Protein AF-A0A0C3G7L2-F1 (afdb_monomer_lite)

Sequence (123 aa):
LIKSMQIGADLVYRKGLLRKGVGLCHGVAGSVYALLAVSEILDPSGDFDQTDSYLLRATELAHLATTYQSLTNSGEMFTPDHPWSLYEGVAGMCCAWGTILHKLGAESSESNKTRMPAYTDIG

Foldseek 3Di:
DLVVLLVVLVCLLVQLCDLAACACQRHNLVSLLSLLQNLLVVVQVLDPVDPSRSLVSSVVSLVVNVCVVVCCVVSSHPQFPDQPDRGHHCVSSVVSVVLSVQSNPDPDNVSSDRDRPPPRVPD

Organism: Piloderma croceum (strain F 1598) (NCBI:txid765440)

pLDDT: mean 89.45, std 12.48, range [49.5, 98.31]

InterPro domains:
  IPR007822 Lanthionine synthetase C-like [PF05147] (2-97)
  IPR007822 Lanthionine synthetase C-like [PR01950] (22-35)
  IPR007822 Lanthionine synthetase C-like [PR01950] (83-100)
  IPR012341 Six-hairpin glycosidase-like superfamily [G3DSA:1.50.10.10] (1-119)

Radius of gyration: 14.16 Å; chains: 1; bounding box: 37×29×40 Å

Secondary structure (DSSP, 8-state):
-HHHHHHHHHHHHHH-S-TT-SSTTTSHHHHHHHHHHHHHHH-TT--TTSTT-HHHHHHHHHHHGGGHHHHHHTTSSPPPSSTTSTTTSHHHHHHHHHHHHHHHT--SGGG-----TTTTS--

Structure (mmCIF, N/CA/C/O backbone):
data_AF-A0A0C3G7L2-F1
#
_entry.id   AF-A0A0C3G7L2-F1
#
loop_
_atom_site.group_PDB
_atom_site.id
_atom_site.type_symbol
_atom_site.label_atom_id
_atom_site.label_alt_id
_atom_site.label_comp_id
_atom_site.label_asym_id
_atom_site.label_entity_id
_atom_site.label_seq_id
_atom_site.pdbx_PDB_ins_code
_ato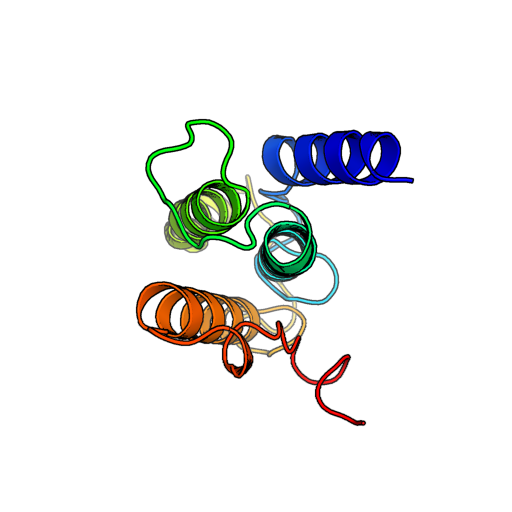m_site.Cartn_x
_atom_site.Cartn_y
_atom_site.Cartn_z
_atom_site.occupancy
_atom_site.B_iso_or_equiv
_atom_site.auth_seq_id
_atom_site.auth_comp_id
_atom_site.auth_asym_id
_atom_site.auth_atom_id
_atom_site.pdbx_PDB_model_num
ATOM 1 N N . LEU A 1 1 ? 11.124 12.444 -16.015 1.00 81.56 1 LEU A N 1
ATOM 2 C CA . LEU A 1 1 ? 10.158 11.344 -15.806 1.00 81.56 1 LEU A CA 1
ATOM 3 C C . LEU A 1 1 ? 10.642 10.337 -14.752 1.00 81.56 1 LEU A C 1
ATOM 5 O O . LEU A 1 1 ? 9.980 10.212 -13.735 1.00 81.56 1 LEU A O 1
ATOM 9 N N . ILE A 1 2 ? 11.800 9.679 -14.923 1.00 88.81 2 ILE A N 1
ATOM 10 C CA . ILE A 1 2 ? 12.323 8.700 -13.937 1.00 88.81 2 ILE A CA 1
ATOM 11 C C . ILE A 1 2 ? 12.570 9.343 -12.563 1.00 88.81 2 ILE A C 1
ATOM 13 O O . ILE A 1 2 ? 12.018 8.900 -11.565 1.00 88.81 2 ILE A O 1
ATOM 17 N N . LYS A 1 3 ? 13.291 10.470 -12.518 1.00 92.00 3 LYS A N 1
ATOM 18 C CA . LYS A 1 3 ? 13.585 11.180 -11.259 1.00 92.00 3 LYS A CA 1
ATOM 19 C C . LYS A 1 3 ? 12.331 11.574 -10.465 1.00 92.00 3 LYS A C 1
ATOM 21 O O . LYS A 1 3 ? 12.325 11.501 -9.244 1.00 92.00 3 LYS A O 1
ATOM 26 N N . SER A 1 4 ? 11.258 11.982 -11.145 1.00 94.25 4 SER A N 1
ATOM 27 C CA . SER A 1 4 ? 9.983 12.301 -10.490 1.00 94.25 4 SER A 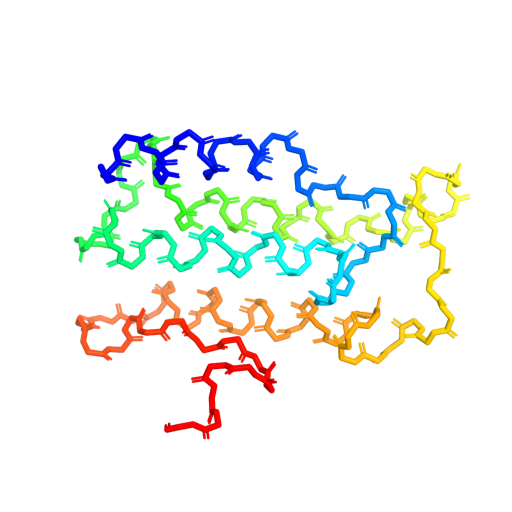CA 1
ATOM 28 C C . SER A 1 4 ? 9.284 11.058 -9.931 1.00 94.25 4 SER A C 1
ATOM 30 O O . SER A 1 4 ? 8.690 11.155 -8.862 1.00 94.25 4 SER A O 1
ATOM 32 N N . MET A 1 5 ? 9.389 9.899 -10.600 1.00 93.56 5 MET A N 1
ATOM 33 C CA . MET A 1 5 ? 8.884 8.629 -10.058 1.00 93.56 5 MET A CA 1
ATOM 34 C C . MET A 1 5 ? 9.654 8.224 -8.805 1.00 93.56 5 MET A C 1
ATOM 36 O O . MET A 1 5 ? 9.025 7.903 -7.807 1.00 93.56 5 MET A O 1
ATOM 40 N N . GLN A 1 6 ? 10.987 8.319 -8.830 1.00 94.19 6 GLN A N 1
ATOM 41 C CA . GLN A 1 6 ? 11.828 8.004 -7.672 1.00 94.19 6 GLN A CA 1
ATOM 42 C C . GLN A 1 6 ? 11.465 8.880 -6.468 1.00 94.19 6 GLN A C 1
ATOM 44 O O . GLN A 1 6 ? 11.171 8.361 -5.399 1.00 94.19 6 GLN A O 1
ATOM 49 N N . ILE A 1 7 ? 11.360 10.202 -6.659 1.00 96.00 7 ILE A N 1
ATOM 50 C CA . ILE A 1 7 ? 10.957 11.136 -5.591 1.00 96.00 7 ILE A CA 1
ATOM 51 C C . ILE A 1 7 ? 9.558 10.802 -5.050 1.00 96.00 7 ILE A C 1
ATOM 53 O O . ILE A 1 7 ? 9.339 10.831 -3.837 1.00 96.00 7 ILE A O 1
ATOM 57 N N . GLY A 1 8 ? 8.606 10.499 -5.939 1.00 97.12 8 GLY A N 1
ATOM 58 C CA . GLY A 1 8 ? 7.251 10.107 -5.553 1.00 97.12 8 GLY A CA 1
ATOM 59 C C . GLY A 1 8 ? 7.236 8.808 -4.749 1.00 97.12 8 GLY A C 1
ATOM 60 O O . GLY A 1 8 ? 6.642 8.757 -3.675 1.00 97.12 8 GLY A O 1
ATOM 61 N N . ALA A 1 9 ? 7.948 7.787 -5.220 1.00 96.38 9 ALA A N 1
ATOM 62 C CA . ALA A 1 9 ? 8.077 6.497 -4.558 1.00 96.38 9 ALA A CA 1
ATOM 63 C C . ALA A 1 9 ? 8.792 6.613 -3.204 1.00 96.38 9 ALA A C 1
ATOM 65 O O . ALA A 1 9 ? 8.343 6.025 -2.227 1.00 96.38 9 ALA A O 1
ATOM 66 N N . ASP A 1 10 ? 9.836 7.436 -3.094 1.00 96.06 10 ASP A N 1
ATOM 67 C CA . ASP A 1 10 ? 10.523 7.715 -1.827 1.00 96.06 10 ASP A CA 1
ATOM 68 C C . ASP A 1 10 ? 9.605 8.403 -0.813 1.00 96.06 10 ASP A C 1
ATOM 70 O O . ASP A 1 10 ? 9.726 8.197 0.398 1.00 96.06 10 ASP A O 1
ATOM 74 N N . LEU A 1 11 ? 8.706 9.272 -1.282 1.00 98.06 11 LEU A N 1
ATOM 75 C CA . LEU A 1 11 ? 7.708 9.905 -0.428 1.00 98.06 11 LEU A CA 1
ATOM 76 C C . LEU A 1 11 ? 6.655 8.891 0.027 1.00 98.06 11 LEU A C 1
ATOM 78 O O . LEU A 1 11 ? 6.363 8.830 1.222 1.00 98.06 11 LEU A O 1
ATOM 82 N N . VAL A 1 12 ? 6.129 8.087 -0.902 1.00 98.06 12 VAL A N 1
ATOM 83 C CA . VAL A 1 12 ? 5.175 7.009 -0.605 1.00 98.06 12 VAL A CA 1
ATOM 84 C C . VAL A 1 12 ? 5.787 6.014 0.368 1.00 98.06 12 VAL A C 1
ATOM 86 O O . VAL A 1 12 ? 5.140 5.655 1.336 1.00 98.06 12 VAL A O 1
ATOM 89 N N . TYR A 1 13 ? 7.044 5.621 0.197 1.00 97.62 13 TYR A N 1
ATOM 90 C CA . TYR A 1 13 ? 7.704 4.699 1.111 1.00 97.62 13 TYR A CA 1
ATOM 91 C C . TYR A 1 13 ? 7.826 5.289 2.526 1.00 97.62 13 TYR A C 1
ATOM 93 O O . TYR A 1 13 ? 7.376 4.689 3.499 1.00 97.62 13 TYR A O 1
ATOM 101 N N . ARG A 1 14 ? 8.325 6.527 2.652 1.00 97.50 14 ARG A N 1
ATOM 102 C CA . ARG A 1 14 ? 8.522 7.183 3.961 1.00 97.50 14 ARG A CA 1
ATOM 103 C C . ARG A 1 14 ? 7.231 7.567 4.685 1.00 97.50 14 ARG A C 1
ATOM 105 O O . ARG A 1 14 ? 7.270 7.814 5.890 1.00 97.50 14 ARG A O 1
ATOM 112 N N . LYS A 1 15 ? 6.116 7.732 3.967 1.00 97.88 15 LYS A N 1
ATOM 113 C CA . LYS A 1 15 ? 4.839 8.236 4.513 1.00 97.88 15 LYS A CA 1
ATOM 114 C C . LYS A 1 15 ? 3.654 7.300 4.272 1.00 97.88 15 LYS A C 1
ATOM 1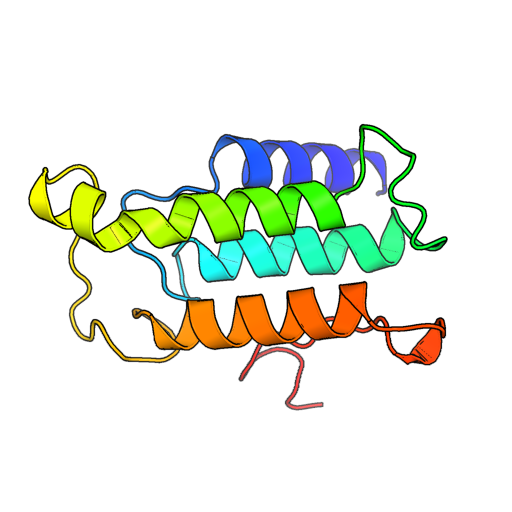16 O O . LYS A 1 15 ? 2.540 7.639 4.653 1.00 97.88 15 LYS A O 1
ATOM 121 N N . GLY A 1 16 ? 3.886 6.137 3.672 1.00 97.50 16 GLY A N 1
ATOM 122 C CA . GLY A 1 16 ? 2.848 5.214 3.214 1.00 97.50 16 GLY A CA 1
ATOM 123 C C . GLY A 1 16 ? 2.235 4.357 4.311 1.00 97.50 16 GLY A C 1
ATOM 124 O O . GLY A 1 16 ? 1.181 3.766 4.082 1.00 97.50 16 GLY A O 1
ATOM 125 N N . LEU A 1 17 ? 2.843 4.323 5.504 1.00 97.88 17 LEU A N 1
ATOM 126 C CA . LEU A 1 17 ? 2.235 3.750 6.705 1.00 97.88 17 LEU A CA 1
ATOM 127 C C . LEU A 1 17 ? 1.216 4.752 7.265 1.00 97.88 17 LEU A C 1
ATOM 129 O O . LEU A 1 17 ? 1.487 5.531 8.180 1.00 97.88 17 LEU A O 1
ATOM 133 N N . LEU A 1 18 ? 0.055 4.796 6.619 1.00 97.00 18 LEU A N 1
ATOM 134 C CA . LEU A 1 18 ? -0.974 5.793 6.869 1.00 97.00 18 LEU A CA 1
ATOM 135 C C . LEU A 1 18 ? -1.733 5.502 8.163 1.00 97.00 18 LEU A C 1
ATOM 137 O O . LEU A 1 18 ? -2.253 4.410 8.366 1.00 97.00 18 LEU A O 1
ATOM 141 N N . ARG A 1 19 ? -1.933 6.542 8.977 1.00 96.62 19 ARG A N 1
ATOM 142 C CA . ARG A 1 19 ? -2.831 6.487 10.142 1.00 96.62 19 ARG A CA 1
ATOM 143 C C . ARG A 1 19 ? -4.294 6.264 9.761 1.00 96.62 19 ARG A C 1
ATOM 145 O O . ARG A 1 19 ? -5.095 5.919 10.612 1.00 96.62 19 ARG A O 1
ATOM 152 N N . LYS A 1 20 ? -4.674 6.491 8.502 1.00 95.38 20 LYS A N 1
ATOM 153 C CA . LYS A 1 20 ? -6.072 6.409 8.061 1.00 95.38 20 LYS A CA 1
ATOM 154 C C . LYS A 1 20 ? -6.620 4.977 8.020 1.00 95.38 20 LYS A C 1
ATOM 156 O O . LYS A 1 20 ? -7.823 4.800 8.140 1.00 95.38 20 LYS A O 1
ATOM 161 N N . GLY A 1 21 ? -5.757 3.979 7.856 1.00 96.38 21 GLY A N 1
ATOM 162 C CA . GLY A 1 21 ? -6.159 2.580 7.756 1.00 96.38 21 GLY A CA 1
ATOM 163 C C . GLY A 1 21 ? -5.318 1.812 6.744 1.00 96.38 21 GLY A C 1
ATOM 164 O O . GLY A 1 21 ? -4.426 2.361 6.094 1.00 96.38 21 GLY A O 1
ATOM 165 N N . VAL A 1 22 ? -5.621 0.525 6.595 1.00 97.62 22 VAL A N 1
ATOM 166 C CA . VAL A 1 22 ? -4.833 -0.407 5.775 1.00 97.62 22 VAL A CA 1
ATOM 167 C C . VAL A 1 22 ? -5.369 -0.634 4.359 1.00 97.62 22 VAL A C 1
ATOM 169 O O . VAL A 1 22 ? -4.644 -1.188 3.540 1.00 97.62 22 VAL A O 1
ATOM 172 N N . GLY A 1 23 ? -6.592 -0.199 4.046 1.00 97.12 23 GLY A N 1
ATOM 173 C CA . GLY A 1 23 ? -7.254 -0.477 2.765 1.00 97.12 23 GLY A CA 1
ATOM 174 C C . GLY A 1 23 ? -6.617 0.142 1.513 1.00 97.12 23 GLY A C 1
ATOM 175 O O . GLY A 1 23 ? -5.631 0.878 1.569 1.00 97.12 23 GLY A O 1
ATOM 176 N N . LEU A 1 24 ? -7.205 -0.153 0.349 1.00 96.69 24 LEU A N 1
ATOM 177 C CA . LEU A 1 24 ? -6.698 0.280 -0.962 1.00 96.69 24 LEU A CA 1
ATOM 178 C C . LEU A 1 24 ? -6.983 1.745 -1.306 1.00 96.69 24 LEU A C 1
ATOM 180 O O . LEU A 1 24 ? -6.154 2.380 -1.948 1.00 96.69 24 LEU A O 1
ATOM 184 N N . CYS A 1 25 ? -8.138 2.287 -0.912 1.00 95.25 25 CYS A N 1
ATOM 185 C CA . CYS A 1 25 ? -8.602 3.595 -1.387 1.00 95.25 25 CYS A CA 1
ATOM 186 C C . CYS A 1 25 ? -7.678 4.742 -0.953 1.00 95.25 25 CYS A C 1
ATOM 188 O O . CYS A 1 25 ? -7.391 5.659 -1.716 1.00 95.25 25 CYS A O 1
ATOM 190 N N . HIS A 1 26 ? -7.250 4.704 0.306 1.00 94.00 26 HIS A N 1
ATOM 191 C CA . HIS A 1 26 ? -6.444 5.745 0.945 1.00 94.00 26 HIS A CA 1
ATOM 192 C C . HIS A 1 26 ? -5.741 5.196 2.195 1.00 94.00 26 HIS A C 1
ATOM 194 O O . HIS A 1 26 ? -5.634 5.875 3.219 1.00 94.00 26 HIS A O 1
ATOM 200 N N . GLY A 1 27 ? -5.332 3.930 2.125 1.00 96.88 27 GLY A N 1
ATOM 201 C CA . GLY A 1 27 ? -4.643 3.217 3.190 1.00 96.88 27 GLY A CA 1
ATOM 202 C C . GLY A 1 27 ? -3.326 2.614 2.713 1.00 96.88 27 GLY A C 1
ATOM 203 O O . GLY A 1 27 ? -2.855 2.878 1.603 1.00 96.88 27 GLY A O 1
ATOM 204 N N . VAL A 1 28 ? -2.710 1.821 3.587 1.00 98.25 28 VAL A N 1
ATOM 205 C CA . VAL A 1 28 ? -1.369 1.267 3.351 1.00 98.25 28 VAL A CA 1
ATOM 206 C C . VAL A 1 28 ? -1.315 0.386 2.099 1.00 98.25 28 VAL A C 1
ATOM 208 O O . VAL A 1 28 ? -0.343 0.477 1.353 1.00 98.25 28 VAL A O 1
ATOM 211 N N . ALA A 1 29 ? -2.364 -0.391 1.795 1.00 98.12 29 ALA A N 1
ATOM 212 C CA . ALA A 1 29 ? -2.395 -1.228 0.594 1.00 98.12 29 ALA A CA 1
ATOM 213 C C . ALA A 1 29 ? -2.248 -0.400 -0.693 1.00 98.12 29 ALA A C 1
ATOM 215 O O . ALA A 1 29 ? -1.510 -0.796 -1.591 1.00 98.12 29 ALA A O 1
ATOM 216 N N . GLY A 1 30 ? -2.888 0.772 -0.775 1.00 97.50 30 GLY A N 1
ATOM 217 C CA . GLY A 1 30 ? -2.736 1.674 -1.922 1.00 97.50 30 GLY A CA 1
ATOM 218 C C . GLY A 1 30 ? -1.294 2.168 -2.087 1.00 97.50 30 GLY A C 1
ATOM 219 O O . GLY A 1 30 ? -0.750 2.150 -3.192 1.00 97.50 30 GLY A O 1
ATOM 220 N N . SER A 1 31 ? -0.638 2.526 -0.979 1.00 98.31 31 SER A N 1
ATOM 221 C CA . SER A 1 31 ? 0.786 2.896 -0.963 1.00 98.31 31 SER A CA 1
ATOM 222 C C . SER A 1 31 ? 1.688 1.749 -1.432 1.00 98.31 31 SER A C 1
ATOM 224 O O . SER A 1 31 ? 2.617 1.972 -2.205 1.00 98.31 31 SER A O 1
ATOM 226 N N . VAL A 1 32 ? 1.399 0.515 -1.006 1.00 98.25 32 VAL A N 1
ATOM 227 C CA . VAL A 1 32 ? 2.119 -0.686 -1.454 1.00 98.25 32 VAL A CA 1
ATOM 228 C C . VAL A 1 32 ? 1.969 -0.869 -2.965 1.00 98.25 32 VAL A C 1
ATOM 230 O O . VAL A 1 32 ? 2.973 -1.004 -3.657 1.00 98.25 32 VAL A O 1
ATOM 233 N N . TYR A 1 33 ? 0.749 -0.789 -3.504 1.00 97.50 33 TYR A N 1
ATOM 234 C CA . TYR A 1 33 ? 0.512 -0.893 -4.950 1.00 97.50 33 TYR A CA 1
ATOM 235 C C . TYR A 1 33 ? 1.236 0.188 -5.761 1.00 97.50 33 TYR A C 1
ATOM 237 O O . TYR A 1 33 ? 1.730 -0.102 -6.850 1.00 97.50 33 TYR A O 1
ATOM 245 N N . ALA A 1 34 ? 1.363 1.408 -5.233 1.00 96.56 34 ALA A N 1
ATOM 246 C CA . ALA A 1 34 ? 2.143 2.458 -5.883 1.00 96.56 34 ALA A CA 1
ATOM 247 C C . ALA A 1 34 ? 3.640 2.104 -5.972 1.00 96.56 34 ALA A C 1
ATOM 249 O O . ALA A 1 34 ? 4.257 2.327 -7.012 1.00 96.56 34 ALA A O 1
ATOM 250 N N . LEU A 1 35 ? 4.219 1.514 -4.919 1.00 96.50 35 LEU A N 1
ATOM 251 C CA . LEU A 1 35 ? 5.611 1.044 -4.935 1.00 96.50 35 LEU A CA 1
ATOM 252 C C . LEU A 1 35 ? 5.802 -0.144 -5.890 1.00 96.50 35 LEU A C 1
ATOM 254 O O . LEU A 1 35 ? 6.777 -0.166 -6.637 1.00 96.50 35 LEU A O 1
ATOM 258 N N . LEU A 1 36 ? 4.852 -1.085 -5.926 1.00 94.44 36 LEU A N 1
ATOM 259 C CA . LEU A 1 36 ? 4.868 -2.221 -6.857 1.00 94.44 36 LEU A CA 1
ATOM 260 C C . LEU A 1 36 ? 4.788 -1.781 -8.328 1.00 94.44 36 LEU A C 1
ATOM 262 O O . LEU A 1 36 ? 5.469 -2.343 -9.182 1.00 94.44 36 LEU A O 1
ATOM 266 N N . ALA A 1 37 ? 3.999 -0.748 -8.629 1.00 93.25 37 ALA A N 1
ATOM 267 C CA . ALA A 1 37 ? 3.928 -0.185 -9.975 1.00 93.25 37 ALA A CA 1
ATOM 268 C C . ALA A 1 37 ? 5.244 0.497 -10.395 1.00 93.25 37 ALA A C 1
ATOM 270 O O . ALA A 1 37 ? 5.610 0.482 -11.568 1.00 93.25 37 ALA A O 1
ATOM 271 N N . VAL A 1 38 ? 5.972 1.095 -9.446 1.00 93.31 38 VAL A N 1
ATOM 272 C CA . VAL A 1 38 ? 7.287 1.695 -9.713 1.00 93.31 38 VAL A CA 1
ATOM 273 C C . VAL A 1 38 ? 8.361 0.620 -9.886 1.00 93.31 38 VAL A C 1
ATOM 275 O O . VAL A 1 38 ? 9.208 0.762 -10.771 1.00 93.31 38 VAL A O 1
ATOM 278 N N . SER A 1 39 ? 8.309 -0.467 -9.108 1.00 92.00 39 SER A N 1
ATOM 279 C CA . SER A 1 39 ? 9.275 -1.568 -9.220 1.00 92.00 39 SER A CA 1
ATOM 280 C C . SER A 1 39 ? 9.231 -2.256 -10.584 1.00 92.00 39 SER A C 1
ATOM 282 O O . SER A 1 39 ? 10.261 -2.661 -11.098 1.00 92.00 39 SER A O 1
ATOM 284 N N . GLU A 1 40 ? 8.079 -2.294 -11.250 1.00 88.94 40 GLU A N 1
ATOM 285 C CA . GLU A 1 40 ? 7.967 -2.773 -12.636 1.00 88.94 40 GLU A CA 1
ATOM 286 C C . GLU A 1 40 ? 8.868 -2.057 -13.637 1.00 88.94 40 GLU A C 1
ATOM 288 O O . GLU A 1 40 ? 9.313 -2.647 -14.618 1.00 88.94 40 GLU A O 1
ATOM 293 N N . ILE A 1 41 ? 9.086 -0.765 -13.412 1.00 89.06 41 ILE A N 1
ATOM 294 C CA . ILE A 1 41 ? 9.814 0.101 -14.335 1.00 89.06 41 ILE A CA 1
ATOM 295 C C 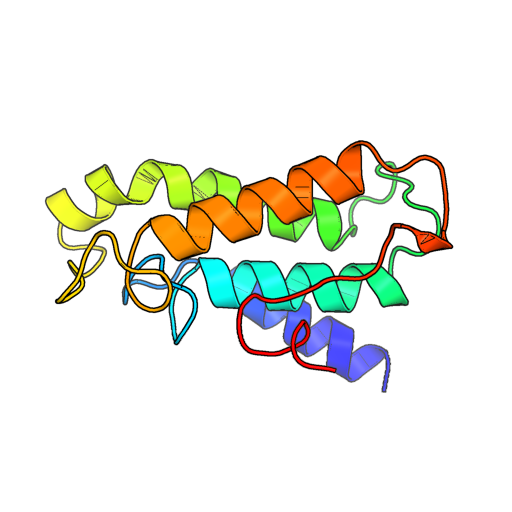. ILE A 1 41 ? 11.274 0.213 -13.898 1.00 89.06 41 ILE A C 1
ATOM 297 O O . ILE A 1 41 ? 12.166 0.263 -14.744 1.00 89.06 41 ILE A O 1
ATOM 301 N N . LEU A 1 42 ? 11.512 0.301 -12.585 1.00 89.00 42 LEU A N 1
ATOM 302 C CA . LEU A 1 42 ? 12.822 0.618 -12.014 1.00 89.00 42 LEU A CA 1
ATOM 303 C C . LEU A 1 42 ? 13.577 -0.600 -11.457 1.00 89.00 42 LEU A C 1
ATOM 305 O O . LEU A 1 42 ? 14.798 -0.519 -11.351 1.00 89.00 42 LEU A O 1
ATOM 309 N N . ASP A 1 43 ? 12.900 -1.732 -11.231 1.00 87.00 43 ASP A N 1
ATOM 310 C CA . ASP A 1 43 ? 13.494 -3.010 -10.805 1.00 87.00 43 ASP A CA 1
ATOM 311 C C . ASP A 1 43 ? 13.305 -4.123 -11.875 1.00 87.00 43 ASP A C 1
ATOM 313 O O . ASP A 1 43 ? 12.831 -5.219 -11.558 1.00 87.00 43 ASP A O 1
ATOM 317 N N . PRO A 1 44 ? 13.646 -3.906 -13.165 1.00 74.31 44 PRO A N 1
ATOM 318 C CA . PRO A 1 44 ? 13.310 -4.848 -14.240 1.00 74.31 44 PRO A CA 1
ATOM 319 C C . PRO A 1 44 ? 14.026 -6.201 -14.126 1.00 74.31 44 PRO A C 1
ATOM 321 O O . PRO A 1 44 ? 13.520 -7.203 -14.628 1.00 74.31 44 PRO A O 1
ATOM 324 N N . SER A 1 45 ? 15.191 -6.239 -13.476 1.00 67.94 45 SER A N 1
ATOM 325 C CA . SER A 1 45 ? 16.003 -7.450 -13.314 1.00 67.94 45 SER A CA 1
ATOM 326 C C . SER A 1 45 ? 15.470 -8.391 -12.232 1.00 67.94 45 SER A C 1
ATOM 328 O O . SER A 1 45 ? 15.931 -9.521 -12.147 1.00 67.94 45 SER A O 1
ATOM 330 N N . GLY A 1 46 ? 14.562 -7.922 -11.365 1.00 61.72 46 GLY A N 1
ATOM 331 C CA . GLY A 1 46 ? 14.143 -8.672 -10.175 1.00 61.72 46 GLY A CA 1
ATOM 332 C C . GLY A 1 46 ? 15.268 -8.923 -9.161 1.00 61.72 46 GLY A C 1
ATOM 333 O O . GLY A 1 46 ? 15.059 -9.648 -8.193 1.00 61.72 46 GLY A O 1
ATOM 334 N N . ASP A 1 47 ? 16.451 -8.331 -9.362 1.00 60.91 47 ASP A N 1
ATOM 335 C CA . ASP A 1 47 ? 17.590 -8.500 -8.466 1.00 60.91 47 ASP A CA 1
ATOM 336 C C . ASP A 1 47 ? 17.337 -7.773 -7.146 1.00 60.91 47 ASP A C 1
ATOM 338 O O . ASP A 1 47 ? 17.353 -6.541 -7.063 1.00 60.91 47 ASP A O 1
ATOM 342 N N . PHE A 1 48 ? 17.157 -8.568 -6.094 1.00 61.50 48 PHE A N 1
ATOM 343 C CA . PHE A 1 48 ? 17.038 -8.115 -4.708 1.00 61.50 48 PHE A CA 1
ATOM 344 C C . PHE A 1 48 ? 18.361 -7.600 -4.125 1.00 61.50 48 PHE A C 1
ATOM 346 O O . PHE A 1 48 ? 18.371 -7.075 -3.015 1.00 61.50 48 PHE A O 1
ATOM 353 N N . ASP A 1 49 ? 19.470 -7.744 -4.857 1.00 57.28 49 ASP A N 1
ATOM 354 C CA . ASP A 1 49 ? 20.811 -7.355 -4.403 1.00 57.28 49 ASP A CA 1
ATOM 355 C C . ASP A 1 49 ? 21.023 -5.828 -4.426 1.00 57.28 49 ASP A C 1
ATOM 357 O O . ASP A 1 49 ? 21.984 -5.292 -3.873 1.00 57.28 49 ASP A O 1
ATOM 361 N N . GLN A 1 50 ? 20.085 -5.085 -5.024 1.00 62.25 50 GLN A N 1
ATOM 362 C CA . GLN A 1 50 ? 20.081 -3.631 -4.965 1.00 62.25 50 GLN A CA 1
ATOM 363 C C . GLN A 1 50 ? 19.415 -3.152 -3.673 1.00 62.25 50 GLN A C 1
ATOM 365 O O . GLN A 1 50 ? 18.212 -3.314 -3.468 1.00 62.25 50 GLN A O 1
ATOM 370 N N . THR A 1 51 ? 20.188 -2.444 -2.846 1.00 62.62 51 THR A N 1
ATOM 371 C CA . THR A 1 51 ? 19.739 -1.775 -1.608 1.00 62.62 51 THR A CA 1
ATOM 372 C C . THR A 1 51 ? 18.577 -0.791 -1.829 1.00 62.62 51 THR A C 1
ATOM 374 O O . THR A 1 51 ? 17.974 -0.326 -0.866 1.00 62.62 51 THR A O 1
ATOM 377 N N . ASP A 1 52 ? 18.258 -0.473 -3.086 1.00 75.88 52 ASP A N 1
ATOM 378 C CA . ASP A 1 52 ? 17.261 0.517 -3.487 1.00 75.88 52 ASP A CA 1
ATOM 379 C C . ASP A 1 52 ? 16.022 -0.071 -4.190 1.00 75.88 52 ASP A C 1
ATOM 381 O O . ASP A 1 52 ? 15.247 0.674 -4.787 1.00 75.88 52 ASP A O 1
ATOM 385 N N . SER A 1 53 ? 15.801 -1.392 -4.104 1.00 90.62 53 SER A N 1
ATOM 386 C CA . SER A 1 53 ? 14.635 -2.040 -4.725 1.00 90.62 53 SER A CA 1
ATOM 387 C C . SER A 1 53 ? 13.304 -1.514 -4.170 1.00 90.62 53 SER A C 1
ATOM 389 O O . SER A 1 53 ? 13.020 -1.558 -2.966 1.00 90.62 53 SER A O 1
ATOM 391 N N . TYR A 1 54 ? 12.427 -1.086 -5.076 1.00 93.56 54 TYR A N 1
ATOM 392 C CA . TYR A 1 54 ? 11.057 -0.691 -4.763 1.00 93.56 54 TYR A CA 1
ATOM 393 C C . TYR A 1 54 ? 10.160 -1.883 -4.413 1.00 93.56 54 TYR A C 1
ATOM 395 O O . TYR A 1 54 ? 9.239 -1.721 -3.610 1.00 93.56 54 TYR A O 1
ATOM 403 N N . LEU A 1 55 ? 10.436 -3.082 -4.939 1.00 93.19 55 LEU A N 1
ATOM 404 C CA . LEU A 1 55 ? 9.743 -4.308 -4.525 1.00 93.19 55 LEU A CA 1
ATOM 405 C C . LEU A 1 55 ? 10.037 -4.658 -3.057 1.00 93.19 55 LEU A C 1
ATOM 407 O O . LEU A 1 55 ? 9.117 -4.996 -2.306 1.00 93.19 55 LEU A O 1
ATOM 411 N N . LEU A 1 56 ? 11.293 -4.516 -2.620 1.00 93.69 56 LEU A N 1
ATOM 412 C CA . LEU A 1 56 ? 11.659 -4.709 -1.215 1.00 93.69 56 LEU A CA 1
ATOM 413 C C . LEU A 1 56 ? 10.964 -3.676 -0.319 1.00 93.69 56 LEU A C 1
ATOM 415 O O . LEU A 1 56 ? 10.330 -4.044 0.667 1.00 93.69 56 LEU A O 1
ATOM 419 N N . ARG A 1 57 ? 10.984 -2.398 -0.712 1.00 95.81 57 ARG A N 1
ATOM 420 C CA . ARG A 1 57 ? 10.281 -1.317 0.001 1.00 95.81 57 ARG A CA 1
ATOM 421 C C . ARG A 1 57 ? 8.769 -1.549 0.095 1.00 95.81 57 ARG A C 1
ATOM 423 O O . ARG A 1 57 ? 8.168 -1.289 1.137 1.00 95.81 57 ARG A O 1
ATOM 430 N N . ALA A 1 58 ? 8.141 -2.052 -0.971 1.00 96.69 58 ALA A N 1
ATOM 431 C CA . ALA A 1 58 ? 6.728 -2.433 -0.967 1.00 96.69 58 ALA A CA 1
ATOM 432 C C . ALA A 1 58 ? 6.454 -3.568 0.032 1.00 96.69 58 ALA A C 1
ATOM 434 O O . ALA A 1 58 ? 5.478 -3.516 0.781 1.00 96.69 58 ALA A O 1
ATOM 435 N N . THR A 1 59 ? 7.343 -4.563 0.065 1.00 96.19 59 THR A N 1
ATOM 436 C CA . THR A 1 59 ? 7.269 -5.715 0.972 1.00 96.19 59 THR A CA 1
ATOM 437 C C . THR A 1 59 ? 7.445 -5.294 2.427 1.00 96.19 59 THR A C 1
ATOM 439 O O . THR A 1 59 ? 6.661 -5.702 3.280 1.00 96.19 59 THR A O 1
ATOM 442 N N . GLU A 1 60 ? 8.418 -4.431 2.718 1.00 96.62 60 GLU A N 1
ATOM 443 C CA . GLU A 1 60 ? 8.644 -3.884 4.057 1.00 96.62 60 GLU A CA 1
ATOM 444 C C . GLU A 1 60 ? 7.436 -3.073 4.533 1.00 96.62 60 GLU A C 1
ATOM 446 O O . GLU A 1 60 ? 6.938 -3.286 5.639 1.00 96.62 60 GLU A O 1
ATOM 451 N N . LEU A 1 61 ? 6.891 -2.201 3.679 1.00 98.06 61 LEU A N 1
ATOM 452 C CA . LEU A 1 61 ? 5.700 -1.429 4.019 1.00 98.06 61 LEU A CA 1
ATOM 453 C C . LEU A 1 61 ? 4.483 -2.334 4.285 1.00 98.06 61 LEU A C 1
ATOM 455 O O . LEU A 1 61 ? 3.735 -2.103 5.239 1.00 98.06 61 LEU A O 1
ATOM 459 N N . ALA A 1 62 ? 4.300 -3.387 3.484 1.00 98.06 62 ALA A N 1
ATOM 460 C CA . ALA A 1 62 ? 3.256 -4.383 3.709 1.00 98.06 62 ALA A CA 1
ATOM 461 C C . ALA A 1 62 ? 3.480 -5.182 5.004 1.00 98.06 62 ALA A C 1
ATOM 463 O O . ALA A 1 62 ? 2.519 -5.490 5.714 1.00 98.06 62 ALA A O 1
ATOM 464 N N . HIS A 1 63 ? 4.736 -5.479 5.343 1.00 98.00 63 HIS A N 1
ATOM 465 C CA . HIS A 1 63 ? 5.115 -6.125 6.595 1.00 98.00 63 HIS A CA 1
ATOM 466 C C . HIS A 1 63 ? 4.796 -5.246 7.804 1.00 98.00 63 HIS A C 1
ATOM 468 O O . HIS A 1 63 ? 4.135 -5.714 8.730 1.00 98.00 63 HIS A O 1
ATOM 474 N N . LEU A 1 64 ? 5.148 -3.958 7.776 1.00 97.75 64 LEU A N 1
ATOM 475 C CA . LEU A 1 64 ? 4.779 -3.007 8.829 1.00 97.75 64 LEU A CA 1
ATOM 476 C C . LEU A 1 64 ? 3.259 -2.947 9.029 1.00 97.75 64 LEU A C 1
ATOM 478 O O . LEU A 1 64 ? 2.783 -2.921 10.166 1.00 97.75 64 LEU A O 1
ATOM 482 N N . ALA A 1 65 ? 2.485 -3.011 7.942 1.00 97.38 65 ALA A N 1
ATOM 483 C CA . ALA A 1 65 ? 1.025 -3.020 7.994 1.00 97.38 65 ALA A CA 1
ATOM 484 C C . ALA A 1 65 ? 0.434 -4.240 8.723 1.00 97.38 65 ALA A C 1
ATOM 486 O O . ALA A 1 65 ? -0.716 -4.180 9.146 1.00 97.38 65 ALA A O 1
ATOM 487 N N . THR A 1 66 ? 1.183 -5.330 8.938 1.00 97.50 66 THR A N 1
ATOM 488 C CA . THR A 1 66 ? 0.701 -6.476 9.740 1.00 97.50 66 THR A CA 1
ATOM 489 C C . THR A 1 66 ? 0.449 -6.106 11.204 1.00 97.50 66 THR A C 1
ATOM 491 O O . THR A 1 66 ? -0.381 -6.726 11.865 1.00 97.50 66 THR A O 1
ATOM 494 N N . THR A 1 67 ? 1.081 -5.033 11.689 1.00 97.25 67 THR A N 1
ATOM 495 C CA . THR A 1 67 ? 0.893 -4.500 13.046 1.00 97.25 67 THR A CA 1
ATOM 496 C C . THR A 1 67 ? -0.355 -3.621 13.198 1.00 97.25 67 THR A C 1
ATOM 498 O O . THR A 1 67 ? -0.583 -3.069 14.275 1.00 97.25 67 THR A O 1
ATOM 501 N N . TYR A 1 68 ? -1.195 -3.500 12.157 1.00 96.94 68 TYR A N 1
ATOM 502 C CA . TYR A 1 68 ? -2.340 -2.581 12.136 1.00 96.94 68 TYR A CA 1
ATOM 503 C C . TYR A 1 68 ? -3.263 -2.716 13.345 1.00 96.94 68 TYR A C 1
ATOM 505 O O . TYR A 1 68 ? -3.699 -1.699 13.863 1.00 96.94 68 TYR A O 1
ATOM 513 N N . GLN A 1 69 ? -3.511 -3.935 13.836 1.00 97.06 69 GLN A N 1
ATOM 514 C CA . GLN A 1 69 ? -4.364 -4.155 15.008 1.00 97.06 69 GLN A CA 1
ATOM 515 C C . GLN A 1 69 ? -3.803 -3.467 16.255 1.00 97.06 69 GLN A C 1
ATOM 517 O O . GLN A 1 69 ? -4.545 -2.862 17.024 1.00 97.06 69 GLN A O 1
ATOM 522 N N . SER A 1 70 ? -2.483 -3.523 16.447 1.00 97.81 70 SER A N 1
ATOM 523 C CA . SER A 1 70 ? -1.826 -2.824 17.550 1.00 97.81 70 SER A CA 1
ATOM 524 C C . SER A 1 70 ? -1.968 -1.312 17.395 1.00 97.81 70 SER A C 1
ATOM 526 O O . SER A 1 70 ? -2.294 -0.637 18.366 1.00 97.81 70 SER A O 1
ATOM 528 N N . LEU A 1 71 ? -1.776 -0.792 16.178 1.00 97.50 71 LEU A N 1
ATOM 529 C CA . LEU A 1 71 ?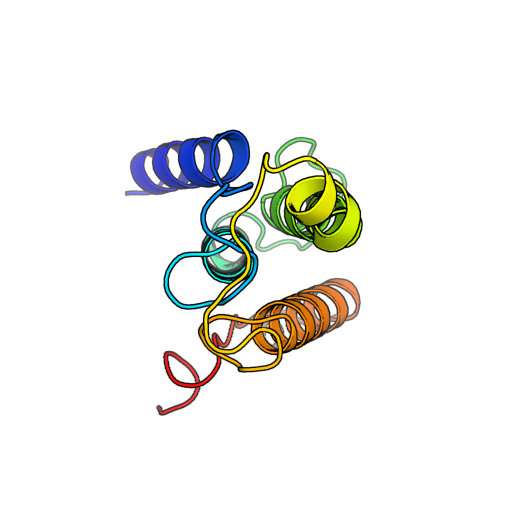 -1.888 0.639 15.880 1.00 97.50 71 LEU A CA 1
ATOM 530 C C . LEU A 1 71 ? -3.325 1.154 16.024 1.00 97.50 71 LEU A C 1
ATOM 532 O O . LEU A 1 71 ? -3.538 2.279 16.469 1.00 97.50 71 LEU A O 1
ATOM 536 N N . THR A 1 72 ? -4.327 0.346 15.673 1.00 96.88 72 THR A N 1
ATOM 537 C CA . THR A 1 72 ? -5.733 0.699 15.895 1.00 96.88 72 THR A CA 1
ATOM 538 C C . THR A 1 72 ? -6.081 0.672 17.376 1.00 96.88 72 THR A C 1
ATOM 540 O O . THR A 1 72 ? -6.767 1.570 17.855 1.00 96.88 72 THR A O 1
ATOM 543 N N . ASN A 1 73 ? -5.558 -0.303 18.125 1.00 97.31 73 ASN A N 1
ATOM 544 C CA . ASN A 1 73 ? -5.791 -0.410 19.566 1.00 97.31 73 ASN A CA 1
ATOM 545 C C . ASN A 1 73 ? -5.122 0.727 20.354 1.00 97.31 73 ASN A C 1
ATOM 547 O O . ASN A 1 73 ? -5.675 1.175 21.356 1.00 97.31 73 ASN A O 1
ATOM 551 N N . SER A 1 74 ? -3.954 1.209 19.911 1.00 97.44 74 SER A N 1
ATOM 552 C CA . SER A 1 74 ? -3.268 2.360 20.516 1.00 97.44 74 SER A CA 1
ATOM 553 C C . SER A 1 74 ? -3.843 3.716 20.083 1.00 97.44 74 SER A C 1
ATOM 555 O O . SER A 1 74 ? -3.475 4.744 20.651 1.00 97.44 74 SER A O 1
ATOM 557 N N . GLY A 1 75 ? -4.746 3.743 19.095 1.00 97.00 75 GLY A N 1
ATOM 558 C CA . GLY A 1 75 ? -5.306 4.972 18.523 1.00 97.00 75 GLY A CA 1
ATOM 559 C C . GLY A 1 75 ? -4.369 5.699 17.551 1.00 97.00 75 GLY A C 1
ATOM 560 O O . GLY A 1 75 ? -4.660 6.817 17.126 1.00 97.00 75 GLY A O 1
ATOM 561 N N . GLU A 1 76 ? -3.246 5.086 17.176 1.00 97.00 76 GLU A N 1
ATOM 562 C CA . GLU A 1 76 ? -2.317 5.622 16.178 1.00 97.00 76 GLU A CA 1
ATOM 563 C C . GLU A 1 76 ? -2.832 5.447 14.743 1.00 97.00 76 GLU A C 1
ATOM 565 O O . GLU A 1 76 ? -2.452 6.217 13.857 1.00 97.00 76 GLU A O 1
ATOM 570 N N . MET A 1 77 ? -3.712 4.467 14.522 1.00 97.75 77 MET A N 1
ATOM 571 C CA . MET A 1 77 ? -4.421 4.226 13.268 1.00 97.75 77 MET A CA 1
ATOM 572 C C . MET A 1 77 ? -5.941 4.212 13.491 1.00 97.75 77 MET A C 1
ATOM 574 O O . MET A 1 77 ? -6.432 3.714 14.499 1.00 97.75 77 MET A O 1
ATOM 578 N N . PHE A 1 78 ? -6.704 4.740 12.538 1.00 96.62 78 PHE A N 1
ATOM 579 C CA . PHE A 1 78 ? -8.161 4.705 12.558 1.00 96.62 78 PHE A CA 1
ATOM 580 C C . PHE A 1 78 ? -8.694 3.312 12.212 1.00 96.62 78 PHE A C 1
ATOM 582 O O . PHE A 1 78 ? -8.152 2.612 11.355 1.00 96.62 78 PHE A O 1
ATOM 589 N N . THR A 1 79 ? -9.800 2.937 12.857 1.00 95.06 79 THR A N 1
ATOM 590 C CA . THR A 1 79 ? -10.595 1.778 12.438 1.00 95.06 79 THR A CA 1
ATOM 591 C C . THR A 1 79 ? -11.478 2.202 11.260 1.00 95.06 79 THR A C 1
ATOM 593 O O . THR A 1 79 ? -12.211 3.180 11.409 1.00 95.06 79 THR A O 1
ATOM 596 N N . PRO A 1 80 ? -11.413 1.523 10.102 1.00 93.50 80 PRO A N 1
ATOM 597 C CA . PRO A 1 80 ? -12.271 1.837 8.962 1.00 93.50 80 PRO A CA 1
ATOM 598 C C . PRO A 1 80 ? -13.745 1.511 9.235 1.00 93.50 80 PRO A C 1
ATOM 600 O O . PRO A 1 80 ? -14.035 0.637 10.052 1.00 93.50 80 PRO A O 1
ATOM 603 N N . ASP A 1 81 ? -14.661 2.132 8.488 1.00 94.81 81 ASP A N 1
ATOM 604 C CA . ASP A 1 81 ? -16.102 1.855 8.589 1.00 94.81 81 ASP A CA 1
ATOM 605 C C . ASP A 1 81 ? -16.425 0.398 8.222 1.00 94.81 81 ASP A C 1
ATOM 607 O O . ASP A 1 81 ? -17.218 -0.263 8.896 1.00 94.81 81 ASP A O 1
ATOM 611 N N . HIS A 1 82 ? -15.745 -0.142 7.201 1.00 96.31 82 HIS A N 1
ATOM 612 C CA . HIS A 1 82 ? -15.829 -1.551 6.811 1.00 96.31 82 HIS A CA 1
ATOM 613 C C . HIS A 1 82 ? -14.455 -2.244 6.927 1.00 96.31 82 HIS A C 1
ATOM 615 O O . HIS A 1 82 ? -13.768 -2.422 5.910 1.00 96.31 82 HIS A O 1
ATOM 621 N N . PRO A 1 83 ? -14.050 -2.706 8.133 1.00 95.81 83 PRO A N 1
ATOM 622 C CA . PRO A 1 83 ? -12.693 -3.197 8.423 1.00 95.81 83 PRO A CA 1
ATOM 623 C C . PRO A 1 83 ? -12.213 -4.380 7.574 1.00 95.81 83 PRO A C 1
ATOM 625 O O . PRO A 1 83 ? -11.013 -4.618 7.467 1.00 95.81 83 PRO A O 1
ATOM 628 N N . TRP A 1 84 ? -13.133 -5.119 6.955 1.00 96.88 84 TRP A N 1
ATOM 629 C CA . TRP A 1 84 ? -12.840 -6.323 6.168 1.00 96.88 84 TRP A CA 1
ATOM 630 C C . TRP A 1 84 ? -13.049 -6.133 4.661 1.00 96.88 84 TRP A C 1
ATOM 632 O O . TRP A 1 84 ? -12.852 -7.069 3.893 1.00 96.88 84 TRP A O 1
ATOM 642 N N . SER A 1 85 ? -13.457 -4.940 4.225 1.00 97.31 85 SER A N 1
ATOM 643 C CA . SER A 1 85 ? -13.722 -4.654 2.813 1.00 97.31 85 SER A CA 1
ATOM 644 C C . SER A 1 85 ? -12.437 -4.502 1.991 1.00 97.31 85 SER A C 1
ATOM 646 O O . SER A 1 85 ? -11.348 -4.301 2.531 1.00 97.31 85 SER A O 1
ATOM 648 N N . LEU A 1 86 ? -12.570 -4.564 0.664 1.00 95.75 86 LEU A N 1
ATOM 649 C CA . LEU A 1 86 ? -11.455 -4.413 -0.276 1.00 95.75 86 LEU A CA 1
ATOM 650 C C . LEU A 1 86 ? -10.834 -3.003 -0.239 1.00 95.75 86 LEU A C 1
ATOM 652 O O . LEU A 1 86 ? -9.615 -2.858 -0.176 1.00 95.75 86 LEU A O 1
ATOM 656 N N . TYR A 1 87 ? -11.664 -1.957 -0.269 1.00 96.12 87 TYR A N 1
ATOM 657 C CA . TYR A 1 87 ? -11.185 -0.578 -0.416 1.00 96.12 87 TYR A CA 1
ATOM 658 C C . TYR A 1 87 ? -10.820 0.108 0.902 1.00 96.12 87 TYR A C 1
ATOM 660 O O . TYR A 1 87 ? -9.958 0.986 0.895 1.00 96.12 87 TYR A O 1
ATOM 668 N N . GLU A 1 88 ? -11.412 -0.296 2.023 1.00 96.06 88 GLU A N 1
ATOM 669 C CA . GLU A 1 88 ? -11.172 0.341 3.328 1.00 96.06 88 GLU A CA 1
ATOM 670 C C . GLU A 1 88 ? -10.407 -0.573 4.291 1.00 96.06 88 GLU A C 1
ATOM 672 O O . GLU A 1 88 ? -9.654 -0.097 5.142 1.00 96.06 88 GLU A O 1
ATOM 677 N N . GLY A 1 89 ? -10.575 -1.886 4.133 1.00 95.44 89 GLY A N 1
ATOM 678 C CA . GLY A 1 89 ? -10.201 -2.883 5.120 1.00 95.44 89 GLY A CA 1
ATOM 679 C C . GLY A 1 89 ? -9.039 -3.795 4.738 1.00 95.44 89 GLY A C 1
ATOM 680 O O . GLY A 1 89 ? -8.279 -3.570 3.795 1.00 95.44 89 GLY A O 1
ATOM 681 N N . VAL A 1 90 ? -8.917 -4.870 5.513 1.00 97.50 90 VAL A N 1
ATOM 682 C CA . VAL A 1 90 ? -7.816 -5.841 5.446 1.00 97.50 90 VAL A CA 1
ATOM 683 C C . VAL A 1 90 ? -7.791 -6.613 4.125 1.00 97.50 90 VAL A C 1
ATOM 685 O O . VAL A 1 90 ? -6.710 -6.988 3.675 1.00 97.50 90 VAL A O 1
ATOM 688 N N . ALA A 1 91 ? -8.933 -6.804 3.451 1.00 97.62 91 ALA A N 1
ATOM 689 C CA . ALA A 1 91 ? -8.959 -7.502 2.163 1.00 97.62 91 ALA A CA 1
ATOM 690 C C . ALA A 1 91 ? -8.079 -6.804 1.108 1.00 97.62 91 ALA A C 1
ATOM 692 O O . ALA A 1 91 ? -7.426 -7.481 0.315 1.00 97.62 91 ALA A O 1
ATOM 693 N N . GLY A 1 92 ? -7.959 -5.471 1.160 1.00 97.12 92 GLY A N 1
ATOM 694 C CA . GLY A 1 92 ? -7.013 -4.721 0.332 1.00 97.12 92 GLY A CA 1
ATOM 695 C C . GLY A 1 92 ? -5.550 -5.118 0.560 1.00 97.12 92 GLY A C 1
ATOM 696 O O . GLY A 1 92 ? -4.802 -5.319 -0.400 1.00 97.12 92 GLY A O 1
ATOM 697 N N . MET A 1 93 ? -5.151 -5.305 1.823 1.00 97.56 93 MET A N 1
ATOM 698 C CA . MET A 1 93 ? -3.816 -5.802 2.175 1.00 97.56 93 MET A CA 1
ATOM 699 C C . MET A 1 93 ? -3.611 -7.259 1.765 1.00 97.56 93 MET A C 1
ATOM 701 O O . MET A 1 93 ? -2.519 -7.603 1.321 1.00 97.56 93 MET A O 1
ATOM 705 N N . CYS A 1 94 ? -4.635 -8.112 1.871 1.00 97.38 94 CYS A N 1
ATOM 706 C CA . CYS A 1 94 ? -4.560 -9.491 1.380 1.00 97.38 94 CYS A CA 1
ATOM 707 C C . CYS A 1 94 ? -4.239 -9.525 -0.119 1.00 97.38 94 CYS A C 1
ATOM 709 O O . CYS A 1 94 ? -3.344 -10.256 -0.540 1.00 97.38 94 CYS A O 1
ATOM 711 N N . CYS A 1 95 ? -4.909 -8.690 -0.919 1.00 96.69 95 CYS A N 1
ATOM 712 C CA . CYS A 1 95 ? -4.596 -8.565 -2.339 1.00 96.69 95 CYS A CA 1
ATOM 713 C C . CYS A 1 95 ? -3.173 -8.039 -2.568 1.00 96.69 95 CYS A C 1
ATOM 715 O O . CYS A 1 95 ? -2.476 -8.548 -3.440 1.00 96.69 95 CYS A O 1
ATOM 717 N N . ALA A 1 96 ? -2.729 -7.034 -1.806 1.00 96.75 96 ALA A N 1
ATOM 718 C CA . ALA A 1 96 ? -1.367 -6.507 -1.919 1.00 96.75 96 ALA A CA 1
ATOM 719 C C . ALA A 1 96 ? -0.305 -7.591 -1.650 1.00 96.75 96 ALA A C 1
ATOM 721 O O . ALA A 1 96 ? 0.632 -7.739 -2.433 1.00 96.75 96 ALA A O 1
ATOM 722 N N . TRP A 1 97 ? -0.493 -8.404 -0.605 1.00 97.00 97 TRP A N 1
ATOM 723 C CA . TRP A 1 97 ? 0.370 -9.550 -0.307 1.00 97.00 97 TRP A CA 1
ATOM 724 C C . TRP A 1 97 ? 0.358 -10.610 -1.405 1.00 97.00 97 TRP A C 1
ATOM 726 O O . TRP A 1 97 ? 1.419 -11.114 -1.759 1.00 97.00 97 TRP A O 1
ATOM 736 N N . GLY A 1 98 ? -0.808 -10.920 -1.978 1.00 94.75 98 GLY A N 1
ATOM 737 C CA . GLY A 1 98 ? -0.902 -11.830 -3.122 1.00 94.75 98 GLY A CA 1
ATOM 738 C C . GLY A 1 98 ? -0.042 -11.364 -4.301 1.00 94.75 98 GLY A C 1
ATOM 739 O O . GLY A 1 98 ? 0.715 -12.154 -4.861 1.00 94.75 98 GLY A O 1
ATOM 740 N N . THR A 1 99 ? -0.085 -10.068 -4.618 1.00 93.81 99 THR A N 1
ATOM 741 C CA . THR A 1 99 ? 0.736 -9.472 -5.683 1.00 93.81 99 THR A CA 1
ATOM 742 C C . THR A 1 99 ? 2.228 -9.484 -5.343 1.00 93.81 99 THR A C 1
ATOM 744 O O . THR A 1 99 ? 3.040 -9.801 -6.210 1.00 93.81 99 THR A O 1
ATOM 747 N N . ILE A 1 100 ? 2.606 -9.191 -4.091 1.00 93.94 100 ILE A N 1
ATOM 748 C CA . ILE A 1 100 ? 4.002 -9.293 -3.630 1.00 93.94 100 ILE A CA 1
ATOM 749 C C . ILE A 1 100 ? 4.510 -10.727 -3.801 1.00 93.94 100 ILE A C 1
ATOM 751 O O . ILE A 1 100 ? 5.526 -10.935 -4.455 1.00 93.94 100 ILE A O 1
ATOM 755 N N . LEU A 1 101 ? 3.792 -11.718 -3.266 1.00 92.31 101 LEU A N 1
ATOM 756 C CA . LEU A 1 101 ? 4.185 -13.128 -3.341 1.00 92.31 101 LEU A CA 1
ATOM 757 C C . LEU A 1 101 ? 4.302 -13.611 -4.788 1.00 92.31 101 LEU A C 1
ATOM 759 O O . LEU A 1 101 ? 5.248 -14.319 -5.122 1.00 92.31 101 LEU A O 1
ATOM 763 N N . HIS A 1 102 ? 3.377 -13.192 -5.652 1.00 88.88 102 HIS A N 1
ATOM 764 C CA . HIS A 1 102 ? 3.445 -13.492 -7.076 1.00 88.88 102 HIS A CA 1
ATOM 765 C C . HIS A 1 102 ? 4.718 -12.930 -7.722 1.00 88.88 102 HIS A C 1
ATOM 767 O O . HIS A 1 102 ? 5.405 -13.660 -8.427 1.00 88.88 102 HIS A O 1
ATOM 773 N N . LYS A 1 103 ? 5.069 -11.668 -7.440 1.00 87.12 103 LYS A N 1
ATOM 774 C CA . LYS A 1 103 ? 6.286 -11.032 -7.967 1.00 87.12 103 LYS A CA 1
ATOM 775 C C . LYS A 1 103 ? 7.569 -11.653 -7.420 1.00 87.12 103 LYS A C 1
ATOM 777 O O . LYS A 1 103 ? 8.522 -11.804 -8.171 1.00 87.12 103 LYS A O 1
ATOM 782 N N . LEU A 1 104 ? 7.591 -12.037 -6.143 1.00 86.62 104 LEU A N 1
ATOM 783 C CA . LEU A 1 104 ? 8.738 -12.720 -5.535 1.00 86.62 104 LEU A CA 1
ATOM 784 C C . LEU A 1 104 ? 8.968 -14.122 -6.125 1.00 86.62 104 LEU A C 1
ATOM 786 O O . LEU A 1 104 ? 10.104 -14.579 -6.167 1.00 86.62 104 LEU A O 1
ATOM 790 N N . GLY A 1 105 ? 7.904 -14.807 -6.555 1.00 83.25 105 GLY A N 1
ATOM 791 C CA . GLY A 1 105 ? 7.974 -16.144 -7.154 1.00 83.25 105 GLY A CA 1
ATOM 792 C C . GLY A 1 105 ? 8.030 -16.170 -8.686 1.00 83.25 105 GLY A C 1
ATOM 793 O O . GLY A 1 105 ? 8.039 -17.255 -9.264 1.00 83.25 105 GLY A O 1
ATOM 794 N N . ALA A 1 106 ? 8.009 -15.018 -9.359 1.00 74.19 106 ALA A N 1
ATOM 795 C CA . ALA A 1 106 ? 7.984 -14.949 -10.815 1.00 74.19 106 ALA A CA 1
ATOM 796 C C . ALA A 1 106 ? 9.395 -15.105 -11.407 1.00 74.19 106 ALA A C 1
ATOM 798 O O . ALA A 1 106 ? 10.246 -14.240 -11.234 1.00 74.19 106 ALA A O 1
ATOM 799 N N . GLU A 1 107 ? 9.620 -16.171 -12.180 1.00 59.50 107 GLU A N 1
ATOM 800 C CA . GLU A 1 107 ? 10.887 -16.402 -12.899 1.00 59.50 107 GLU A CA 1
ATOM 801 C C . GLU A 1 107 ? 10.943 -15.716 -14.285 1.00 59.50 107 GLU A C 1
ATOM 803 O O . GLU A 1 107 ? 11.963 -15.775 -14.967 1.00 59.50 107 GLU A O 1
ATOM 808 N N . SER A 1 108 ? 9.858 -15.064 -14.736 1.00 57.53 108 SER A N 1
ATOM 809 C CA . SER A 1 108 ? 9.760 -14.468 -16.082 1.00 57.53 108 SER A CA 1
ATOM 810 C C . SER A 1 108 ? 9.201 -13.038 -16.103 1.00 57.53 108 SER A C 1
ATOM 812 O O . SER A 1 108 ? 8.317 -12.671 -15.329 1.00 57.53 108 SER A O 1
ATOM 814 N N . SER A 1 109 ? 9.700 -12.234 -17.051 1.00 54.47 109 SER A N 1
ATOM 815 C CA . SER A 1 109 ? 9.403 -10.798 -17.211 1.00 54.47 109 SER A CA 1
ATOM 816 C C . SER A 1 109 ? 7.933 -10.488 -17.553 1.00 54.47 109 SER A C 1
ATOM 818 O O . SER A 1 109 ? 7.411 -9.457 -17.132 1.00 54.47 109 SER A O 1
ATOM 820 N N . GLU A 1 110 ? 7.225 -11.392 -18.240 1.00 54.34 110 GLU A N 1
ATOM 821 C CA . GLU A 1 110 ? 5.810 -11.212 -18.621 1.00 54.34 110 GLU A CA 1
ATOM 822 C C . GLU A 1 110 ? 4.845 -11.323 -17.421 1.00 54.34 110 GLU A C 1
ATOM 824 O O . GLU A 1 110 ? 3.741 -10.778 -17.441 1.00 54.34 110 GLU A O 1
ATOM 829 N N . SER A 1 111 ? 5.292 -11.965 -16.336 1.00 57.97 111 SER A N 1
ATOM 830 C CA . SER A 1 111 ? 4.536 -12.171 -15.093 1.00 57.97 111 SER A CA 1
ATOM 831 C C . SER A 1 111 ? 4.659 -11.005 -14.102 1.00 57.97 111 SER A C 1
ATOM 833 O O . SER A 1 111 ? 4.065 -11.043 -13.028 1.00 57.97 111 SER A O 1
ATOM 835 N N . ASN A 1 112 ? 5.419 -9.955 -14.428 1.00 65.12 112 ASN A N 1
ATOM 836 C CA . ASN A 1 112 ? 5.739 -8.893 -13.471 1.00 65.12 112 ASN A CA 1
ATOM 837 C C . ASN A 1 112 ? 4.697 -7.756 -13.437 1.00 65.12 112 ASN A C 1
ATOM 839 O O . ASN A 1 112 ? 4.925 -6.742 -12.792 1.00 65.12 112 ASN A O 1
ATOM 843 N N . LYS A 1 113 ? 3.549 -7.867 -14.114 1.00 77.56 113 LYS A N 1
ATOM 844 C CA . LYS A 1 113 ? 2.581 -6.758 -14.188 1.00 77.56 113 LYS A CA 1
ATOM 845 C C . LYS A 1 113 ? 1.788 -6.590 -12.886 1.00 77.56 113 LYS A C 1
ATOM 847 O O . LYS A 1 113 ? 1.077 -7.498 -12.460 1.00 77.56 113 LYS A O 1
ATOM 852 N N . THR A 1 114 ? 1.824 -5.401 -12.289 1.00 82.06 114 THR A N 1
ATOM 853 C CA . THR A 1 114 ? 1.025 -5.049 -11.112 1.00 82.06 114 THR A CA 1
ATOM 854 C C . THR A 1 114 ? -0.406 -4.828 -11.549 1.00 82.06 114 THR A C 1
ATOM 856 O O . THR A 1 114 ? -0.719 -3.9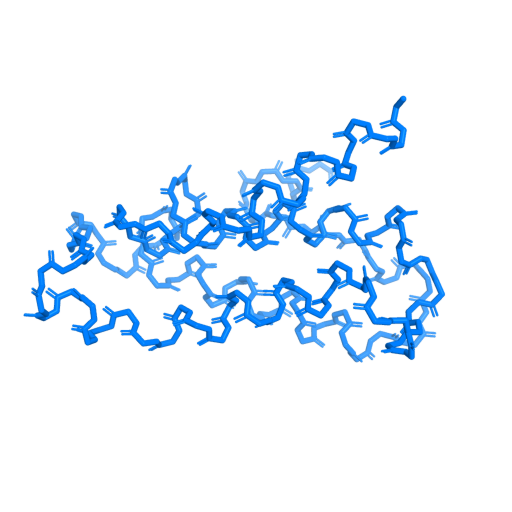62 -12.372 1.00 82.06 114 THR A O 1
ATOM 859 N N . ARG A 1 115 ? -1.305 -5.597 -10.939 1.00 84.12 115 ARG A N 1
ATOM 860 C CA . ARG A 1 115 ? -2.744 -5.441 -11.103 1.00 84.12 115 ARG A CA 1
ATOM 861 C C . ARG A 1 115 ? -3.362 -5.045 -9.775 1.00 84.12 115 ARG A C 1
ATOM 863 O O . ARG A 1 115 ? -3.540 -5.880 -8.896 1.00 84.12 115 ARG A O 1
ATOM 870 N N . MET A 1 116 ? -3.636 -3.753 -9.625 1.00 86.69 116 MET A N 1
ATOM 871 C CA . MET A 1 116 ? -4.416 -3.243 -8.510 1.00 86.69 116 MET A CA 1
ATOM 872 C C . MET A 1 116 ? -5.878 -3.659 -8.719 1.00 86.69 116 MET A C 1
ATOM 874 O O . MET A 1 116 ? -6.440 -3.309 -9.764 1.00 86.69 116 MET A O 1
ATOM 878 N N . PRO A 1 117 ? -6.483 -4.381 -7.757 1.00 87.75 117 PRO A N 1
ATOM 879 C CA . PRO A 1 117 ? -7.849 -4.867 -7.878 1.00 87.75 117 PRO A CA 1
ATOM 880 C C . PRO A 1 117 ? -8.853 -3.742 -8.110 1.00 87.75 117 PRO A C 1
ATOM 882 O O . PRO A 1 117 ? -8.776 -2.701 -7.453 1.00 87.75 117 PRO A O 1
ATOM 885 N N . ALA A 1 118 ? -9.808 -3.984 -9.006 1.00 82.25 118 ALA A N 1
ATOM 886 C CA . ALA A 1 118 ? -10.843 -3.041 -9.420 1.00 82.25 118 ALA A CA 1
ATOM 887 C C . ALA A 1 118 ? -10.303 -1.668 -9.886 1.00 82.25 118 ALA A C 1
ATOM 889 O O . ALA A 1 118 ? -10.981 -0.645 -9.768 1.00 82.25 118 ALA A O 1
ATOM 890 N N . TYR A 1 119 ? -9.083 -1.633 -10.435 1.00 81.75 119 TYR A N 1
ATOM 891 C CA . TYR A 1 119 ? -8.493 -0.426 -11.024 1.00 81.75 119 TYR A CA 1
ATOM 892 C C . TYR A 1 119 ? -7.692 -0.722 -12.297 1.00 81.75 119 TYR A C 1
ATOM 894 O O . TYR A 1 119 ? -8.008 -0.165 -13.346 1.00 81.75 119 TYR A O 1
ATOM 902 N N . THR A 1 120 ? -6.682 -1.602 -12.243 1.00 79.69 120 THR A N 1
ATOM 903 C CA . THR A 1 120 ? -5.853 -1.944 -13.425 1.00 79.69 120 THR A CA 1
ATOM 904 C C . THR A 1 120 ? -6.093 -3.347 -13.987 1.00 79.69 120 THR A C 1
ATOM 906 O O . THR A 1 120 ? -5.460 -3.745 -14.964 1.00 79.69 120 THR A O 1
ATOM 909 N N . ASP A 1 121 ? -7.006 -4.100 -13.385 1.00 69.81 121 ASP A N 1
ATOM 910 C CA . ASP A 1 121 ? -7.451 -5.440 -13.776 1.00 69.81 121 ASP A CA 1
ATOM 911 C C . ASP A 1 121 ? -8.702 -5.443 -14.677 1.00 69.81 121 ASP A C 1
ATOM 913 O O . ASP A 1 121 ? -9.076 -6.497 -15.185 1.00 69.81 121 ASP A O 1
ATOM 917 N N . ILE A 1 122 ? -9.326 -4.283 -14.907 1.00 67.44 122 ILE A N 1
ATOM 918 C CA . ILE A 1 122 ? -10.584 -4.132 -15.665 1.00 67.44 122 ILE A CA 1
ATOM 919 C C . ILE A 1 122 ? -10.376 -3.857 -17.171 1.00 67.44 122 ILE A C 1
ATOM 921 O O . ILE A 1 122 ? -11.289 -3.372 -17.841 1.00 67.44 122 ILE A O 1
ATOM 925 N N . GLY A 1 123 ? -9.183 -4.121 -17.711 1.00 49.50 123 GLY A N 1
ATOM 926 C CA . GLY A 1 123 ? -8.803 -3.779 -19.089 1.00 49.50 123 GLY A CA 1
ATOM 927 C C . GLY A 1 123 ? -8.005 -4.851 -19.807 1.00 49.50 123 GLY A C 1
ATOM 928 O O . GLY A 1 123 ? -7.326 -5.657 -19.126 1.00 49.50 123 GLY A O 1
#